Protein AF-A0A533YY51-F1 (afdb_monomer_lite)

Foldseek 3Di:
DAKDKDFADWDFQQADPVGTDIGGQWMWIAGPVRPDIDIHGHDHDHDDPPDDPPNVPDPPPPDDD

pLDDT: mean 86.26, std 12.52, range [47.19, 97.62]

Structure (mmCIF, 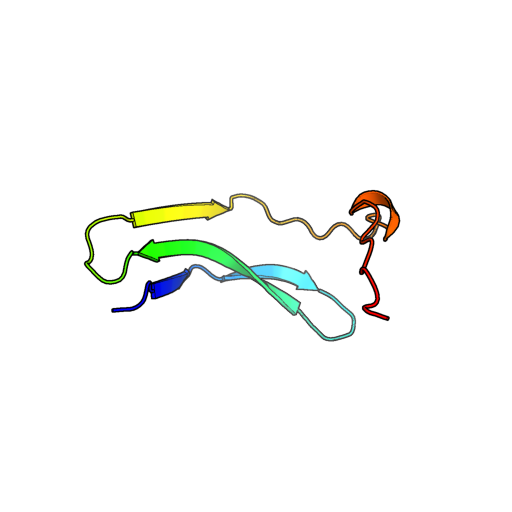N/CA/C/O backbone):
data_AF-A0A533YY51-F1
#
_entry.id   AF-A0A533YY51-F1
#
loop_
_atom_site.group_PDB
_atom_site.id
_atom_site.type_symbol
_atom_site.label_atom_id
_atom_site.label_alt_id
_atom_site.label_comp_id
_atom_site.label_asym_id
_atom_site.label_entity_id
_atom_site.label_seq_id
_atom_site.pdbx_PDB_ins_code
_atom_site.Cartn_x
_atom_site.Cartn_y
_atom_site.Cartn_z
_atom_site.occupancy
_atom_site.B_iso_or_equiv
_atom_site.auth_seq_id
_atom_site.auth_comp_id
_atom_site.auth_asym_id
_atom_site.auth_atom_id
_atom_site.pdbx_PDB_model_num
ATOM 1 N N . MET A 1 1 ? -13.383 12.568 14.725 1.00 78.25 1 MET A N 1
ATOM 2 C CA . MET A 1 1 ? -12.467 11.406 14.777 1.00 78.25 1 MET A CA 1
ATOM 3 C C . MET A 1 1 ? -12.214 10.936 13.357 1.00 78.25 1 MET A C 1
ATOM 5 O O . MET A 1 1 ? -13.155 10.947 12.573 1.00 78.25 1 MET A O 1
ATOM 9 N N . GLN A 1 2 ? -10.971 10.599 13.018 1.00 90.25 2 GLN A N 1
ATOM 10 C CA . GLN A 1 2 ? -10.542 10.293 11.650 1.00 90.25 2 GLN A CA 1
ATOM 11 C C . GLN A 1 2 ? -10.015 8.860 11.580 1.00 90.25 2 GLN A C 1
ATOM 13 O O . GLN A 1 2 ? -9.366 8.408 12.519 1.00 90.25 2 GLN A O 1
ATOM 18 N N . ALA A 1 3 ? -10.300 8.157 10.483 1.00 93.88 3 ALA A N 1
ATOM 19 C CA . ALA A 1 3 ? -9.702 6.853 10.224 1.00 93.88 3 ALA A CA 1
ATOM 20 C C . ALA A 1 3 ? -8.179 6.978 10.054 1.00 93.88 3 ALA A C 1
ATOM 22 O O . ALA A 1 3 ? -7.685 7.976 9.526 1.00 93.88 3 ALA A O 1
ATOM 23 N N . THR A 1 4 ? -7.442 5.958 10.480 1.00 95.38 4 THR A N 1
ATOM 24 C CA . THR A 1 4 ? -5.983 5.902 10.336 1.00 95.38 4 THR A CA 1
ATOM 25 C C . THR A 1 4 ? -5.586 4.810 9.354 1.00 95.38 4 THR A C 1
ATOM 27 O O . THR A 1 4 ? -6.278 3.801 9.219 1.00 95.38 4 THR A O 1
ATOM 30 N N . MET A 1 5 ? -4.471 5.018 8.653 1.00 97.25 5 MET A N 1
ATOM 31 C CA . MET A 1 5 ? -3.868 4.029 7.762 1.00 97.25 5 MET A CA 1
ATOM 32 C C . MET A 1 5 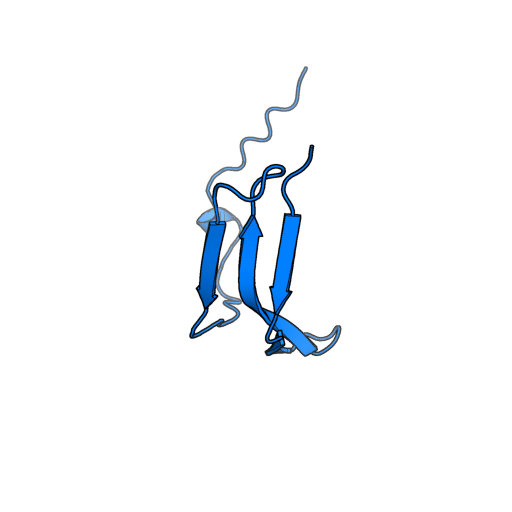? -2.392 3.864 8.105 1.00 97.25 5 MET A C 1
ATOM 34 O O . MET A 1 5 ? -1.667 4.849 8.236 1.00 97.25 5 MET A O 1
ATOM 38 N N . VAL A 1 6 ? -1.946 2.617 8.229 1.00 97.06 6 VAL A N 1
ATOM 39 C CA . VAL A 1 6 ? -0.556 2.254 8.509 1.00 97.06 6 VAL A CA 1
ATOM 40 C C . VAL A 1 6 ? -0.044 1.363 7.386 1.00 97.06 6 VAL A C 1
ATOM 42 O O . VAL A 1 6 ? -0.632 0.322 7.085 1.00 97.06 6 VAL A O 1
ATOM 45 N N . TYR A 1 7 ? 1.077 1.769 6.797 1.00 97.62 7 TYR A N 1
ATOM 46 C CA . TYR A 1 7 ? 1.755 1.073 5.708 1.00 97.62 7 TYR A CA 1
ATOM 47 C C . TYR A 1 7 ? 3.010 0.400 6.252 1.00 97.62 7 TYR A C 1
ATOM 49 O O . TYR A 1 7 ? 3.817 1.031 6.936 1.00 97.62 7 TYR A O 1
ATOM 57 N N . GLN A 1 8 ? 3.162 -0.895 5.999 1.00 97.38 8 GLN A N 1
ATOM 58 C CA . GLN A 1 8 ? 4.208 -1.711 6.606 1.00 97.38 8 GLN A CA 1
ATOM 59 C C . GLN A 1 8 ? 4.827 -2.656 5.582 1.00 97.38 8 GLN A C 1
ATOM 61 O O . GLN A 1 8 ? 4.248 -2.934 4.531 1.00 97.38 8 GLN A O 1
ATOM 66 N N . ASN A 1 9 ? 5.989 -3.201 5.946 1.00 95.75 9 ASN A N 1
ATOM 67 C CA . ASN A 1 9 ? 6.683 -4.239 5.188 1.00 95.75 9 ASN A CA 1
ATOM 68 C C . ASN A 1 9 ? 6.967 -3.815 3.741 1.00 95.75 9 ASN A C 1
ATOM 70 O O . ASN A 1 9 ? 6.624 -4.518 2.794 1.00 95.75 9 ASN A O 1
ATOM 74 N N . TYR A 1 10 ? 7.575 -2.641 3.572 1.00 94.12 10 TYR A N 1
ATOM 75 C CA . TYR A 1 10 ? 7.976 -2.168 2.254 1.00 94.12 10 TYR A CA 1
ATOM 76 C C . TYR A 1 10 ? 8.978 -3.128 1.615 1.00 94.12 10 TYR A C 1
ATOM 78 O O . TYR A 1 10 ? 9.947 -3.552 2.250 1.00 94.12 10 TYR A O 1
ATOM 86 N N . ARG A 1 11 ? 8.750 -3.454 0.344 1.00 92.25 11 ARG A N 1
ATOM 87 C CA . ARG A 1 11 ? 9.656 -4.255 -0.483 1.00 92.25 11 ARG A CA 1
ATOM 88 C C . ARG A 1 11 ? 9.909 -3.556 -1.805 1.00 92.25 11 ARG A C 1
ATOM 90 O O . ARG A 1 11 ? 9.060 -2.808 -2.280 1.00 92.25 11 ARG A O 1
ATOM 97 N N . ALA A 1 12 ? 11.074 -3.807 -2.391 1.00 90.56 12 ALA A N 1
ATOM 98 C CA . ALA A 1 12 ? 11.330 -3.425 -3.770 1.00 90.56 12 ALA A CA 1
ATOM 99 C C . ALA A 1 12 ? 10.453 -4.280 -4.695 1.00 90.56 12 ALA A C 1
ATOM 101 O O . ALA A 1 12 ? 10.435 -5.502 -4.560 1.00 90.56 12 ALA A O 1
ATOM 102 N N . VAL A 1 13 ? 9.732 -3.633 -5.606 1.00 90.75 13 VAL A N 1
ATOM 103 C CA . VAL A 1 13 ? 8.828 -4.288 -6.573 1.00 90.75 13 VAL A CA 1
ATOM 104 C C . VAL A 1 13 ? 9.277 -4.084 -8.017 1.00 90.75 13 VAL A C 1
ATOM 106 O O . VAL A 1 13 ? 8.687 -4.619 -8.943 1.00 90.75 13 VAL A O 1
ATOM 109 N N . GLY A 1 14 ? 10.339 -3.311 -8.221 1.00 85.94 14 GLY A N 1
ATOM 110 C CA . GLY A 1 14 ? 10.915 -3.035 -9.526 1.00 85.94 14 GLY A CA 1
ATOM 111 C C . GLY A 1 14 ? 11.793 -1.795 -9.478 1.00 85.94 14 GLY A C 1
ATOM 112 O O . GLY A 1 14 ? 12.136 -1.285 -8.407 1.00 85.94 14 GLY A O 1
ATOM 113 N N . SER A 1 15 ? 12.139 -1.285 -10.649 1.00 81.25 15 SER A N 1
ATOM 114 C CA . SER A 1 15 ? 12.891 -0.046 -10.801 1.00 81.25 15 SER A CA 1
ATOM 115 C C . SER A 1 15 ? 12.434 0.702 -12.046 1.00 81.25 15 SER A C 1
ATOM 117 O O . SER A 1 15 ? 11.931 0.121 -13.005 1.00 81.25 15 SER A O 1
ATOM 119 N N . THR A 1 16 ? 12.605 2.016 -12.010 1.00 79.38 16 THR A N 1
ATOM 120 C CA . THR A 1 16 ? 12.444 2.910 -13.158 1.00 79.38 16 THR A CA 1
ATOM 121 C C . THR A 1 16 ? 13.742 3.684 -13.374 1.00 79.38 16 THR A C 1
ATOM 123 O O . THR A 1 16 ? 14.662 3.606 -12.555 1.00 79.38 16 THR A O 1
ATOM 126 N N . SER A 1 17 ? 13.812 4.490 -14.434 1.00 79.00 17 SER A N 1
ATOM 127 C CA . SER A 1 17 ? 14.907 5.452 -14.629 1.00 79.00 17 SER A CA 1
ATOM 128 C C . SER A 1 17 ? 15.028 6.473 -13.487 1.00 79.00 17 SER A C 1
ATOM 130 O O . SER A 1 17 ? 16.109 7.011 -13.274 1.00 79.00 17 SER A O 1
ATOM 132 N N . ALA A 1 18 ? 13.954 6.705 -12.722 1.00 80.81 18 ALA A N 1
ATOM 133 C CA . ALA A 1 18 ? 13.945 7.573 -11.545 1.00 80.81 18 ALA A CA 1
ATOM 134 C C . ALA A 1 18 ? 14.366 6.859 -10.242 1.00 80.81 18 ALA A C 1
ATOM 136 O O . ALA A 1 18 ? 14.489 7.509 -9.206 1.00 80.81 18 ALA A O 1
ATOM 137 N N . GLY A 1 19 ? 14.599 5.540 -10.276 1.00 83.25 19 GLY A N 1
ATOM 138 C CA . GLY A 1 19 ? 15.071 4.753 -9.135 1.00 83.25 19 GLY A CA 1
ATOM 139 C C . GLY A 1 19 ? 14.178 3.560 -8.761 1.00 83.25 19 GLY A C 1
ATOM 140 O O . GLY A 1 19 ? 13.243 3.217 -9.495 1.00 83.25 19 GLY A O 1
ATOM 141 N N . PRO A 1 20 ? 14.484 2.886 -7.634 1.00 85.38 20 PRO A N 1
ATOM 142 C CA . PRO A 1 20 ? 13.738 1.724 -7.156 1.00 85.38 20 PRO A CA 1
ATOM 143 C C . PRO A 1 20 ? 12.292 2.070 -6.798 1.00 85.38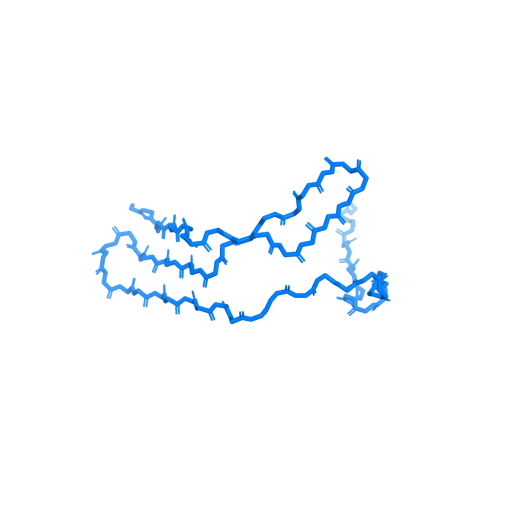 20 PRO A C 1
ATOM 145 O O . PRO A 1 20 ? 12.032 3.052 -6.105 1.00 85.38 20 PRO A O 1
ATOM 148 N N . LEU A 1 21 ? 11.358 1.217 -7.208 1.00 87.56 21 LEU A N 1
ATOM 149 C CA . LEU A 1 21 ? 9.973 1.273 -6.755 1.00 87.56 21 LEU A CA 1
ATOM 150 C C . LEU A 1 21 ? 9.836 0.419 -5.499 1.00 87.56 21 LEU A C 1
ATOM 152 O O . LEU A 1 21 ? 10.144 -0.776 -5.522 1.00 87.56 21 LEU A O 1
ATOM 156 N N . THR A 1 22 ? 9.364 1.021 -4.410 1.00 92.38 22 THR A N 1
ATOM 157 C CA . THR A 1 22 ? 9.051 0.305 -3.172 1.00 92.38 22 THR A CA 1
ATOM 158 C C . THR A 1 22 ? 7.556 0.338 -2.894 1.00 92.38 22 THR A C 1
ATOM 160 O O . THR A 1 22 ? 6.882 1.334 -3.147 1.00 92.38 22 THR A O 1
ATOM 163 N N . TRP A 1 23 ? 7.029 -0.769 -2.378 1.00 94.00 23 TRP A N 1
ATOM 164 C CA . TRP A 1 23 ? 5.603 -0.929 -2.110 1.00 94.00 23 TRP A CA 1
ATOM 165 C C . TRP A 1 23 ? 5.367 -1.625 -0.766 1.00 94.00 23 TRP A C 1
ATOM 167 O O . TRP A 1 23 ? 6.098 -2.570 -0.450 1.00 94.00 23 TRP A O 1
ATOM 177 N N . PRO A 1 24 ? 4.371 -1.205 0.037 1.00 96.31 24 PRO A N 1
ATOM 178 C CA . PRO A 1 24 ? 4.035 -1.882 1.284 1.00 96.31 24 PRO A CA 1
ATOM 179 C C . PRO A 1 24 ? 3.325 -3.210 1.007 1.00 96.31 24 PRO A C 1
ATOM 181 O O . PRO A 1 24 ? 2.298 -3.243 0.331 1.00 96.31 24 PRO A O 1
ATOM 184 N N . THR A 1 25 ? 3.807 -4.314 1.580 1.00 96.25 25 THR A N 1
ATOM 185 C CA . THR A 1 25 ? 3.095 -5.601 1.470 1.00 96.25 25 THR A CA 1
ATOM 186 C C . THR A 1 25 ? 2.000 -5.778 2.514 1.00 96.25 25 THR A C 1
ATOM 188 O O . THR A 1 25 ? 1.258 -6.759 2.473 1.00 96.25 25 THR A O 1
ATOM 191 N N . ARG A 1 26 ? 1.865 -4.832 3.450 1.00 97.19 26 ARG A N 1
ATOM 192 C CA . ARG A 1 26 ? 0.782 -4.818 4.430 1.00 97.19 26 ARG A CA 1
ATOM 193 C C . ARG A 1 26 ? 0.244 -3.410 4.630 1.00 97.19 26 ARG A C 1
ATOM 195 O O . ARG A 1 26 ? 1.002 -2.487 4.927 1.00 97.19 26 ARG A O 1
ATOM 202 N N . VAL A 1 27 ? -1.073 -3.274 4.529 1.00 97.62 27 VAL A N 1
ATOM 203 C CA . VAL A 1 27 ? -1.795 -2.034 4.826 1.00 97.62 27 VAL A CA 1
ATOM 204 C C . VAL A 1 27 ? -2.865 -2.334 5.860 1.00 97.62 27 VAL A C 1
ATOM 206 O O . VAL A 1 27 ? -3.670 -3.246 5.686 1.00 97.62 27 VAL A O 1
ATOM 209 N N . GLN A 1 28 ? -2.867 -1.576 6.949 1.00 97.31 28 GLN A N 1
ATOM 210 C CA . GLN A 1 28 ? -3.899 -1.642 7.976 1.00 97.31 28 GLN A CA 1
ATOM 211 C C . GLN A 1 28 ? -4.654 -0.320 8.001 1.00 97.31 28 GLN A C 1
ATOM 213 O O . GLN A 1 28 ? -4.033 0.728 8.142 1.00 97.31 28 GLN A O 1
ATOM 218 N N . ALA A 1 29 ? -5.978 -0.382 7.910 1.00 97.00 29 ALA A N 1
ATOM 219 C CA . ALA A 1 29 ? -6.856 0.758 8.116 1.00 97.00 29 ALA A CA 1
ATOM 220 C C . ALA A 1 29 ? -7.744 0.514 9.337 1.00 97.00 29 ALA A C 1
ATOM 222 O O . ALA A 1 29 ? -8.240 -0.598 9.533 1.00 97.00 29 ALA A O 1
ATOM 223 N N . GLU A 1 30 ? -7.938 1.545 10.148 1.00 97.31 30 GLU A N 1
ATOM 224 C CA . GLU A 1 30 ? -8.748 1.491 11.364 1.00 97.31 30 GLU A CA 1
ATOM 225 C C . GLU A 1 30 ? -9.677 2.704 11.417 1.00 97.31 30 GLU A C 1
ATOM 227 O O . GLU A 1 30 ? -9.250 3.822 11.111 1.00 97.31 30 GLU A O 1
ATOM 232 N N . ASP A 1 31 ? -10.953 2.496 11.760 1.00 94.88 31 ASP A N 1
ATOM 233 C CA . ASP A 1 31 ? -11.886 3.612 11.931 1.00 94.88 31 ASP A CA 1
ATOM 234 C C . ASP A 1 31 ? -11.450 4.518 13.096 1.00 94.88 31 ASP A C 1
ATOM 236 O O . ASP A 1 31 ? -10.689 4.126 13.978 1.00 94.88 31 ASP A O 1
ATOM 240 N N . GLY A 1 32 ? -11.924 5.765 13.117 1.00 93.44 32 GLY A N 1
ATOM 241 C CA . GLY A 1 32 ? -11.489 6.732 14.130 1.00 93.44 32 GLY A CA 1
ATOM 242 C C . GLY A 1 32 ? -11.912 6.399 15.564 1.00 93.44 32 GLY A C 1
ATOM 243 O O . GLY A 1 32 ? -11.580 7.161 16.464 1.00 93.44 32 GLY A O 1
ATOM 244 N N . LEU A 1 33 ? -12.665 5.315 15.771 1.00 93.00 33 LEU A N 1
ATOM 245 C CA . LEU A 1 33 ? -13.151 4.837 17.065 1.00 93.00 33 LEU A CA 1
ATOM 246 C C . LEU A 1 33 ? -12.492 3.507 17.481 1.00 93.00 33 LEU A C 1
ATOM 248 O O . LEU A 1 33 ? -12.818 2.993 18.549 1.00 93.00 33 LEU A O 1
ATOM 252 N N . GLY A 1 34 ? -11.605 2.942 16.655 1.00 88.81 34 GLY A N 1
ATOM 253 C CA . GLY A 1 34 ? -10.947 1.654 16.885 1.00 88.81 34 GLY A CA 1
ATOM 254 C C . GLY A 1 34 ? -11.862 0.428 16.797 1.00 88.81 34 GLY A C 1
ATOM 255 O O . GLY A 1 34 ? -11.526 -0.641 17.302 1.00 88.81 34 GLY A O 1
ATOM 256 N N . ARG A 1 35 ? -13.052 0.559 16.201 1.00 90.94 35 ARG A N 1
ATOM 257 C CA . ARG A 1 35 ? -14.084 -0.499 16.198 1.00 90.94 35 ARG A CA 1
ATOM 258 C C . ARG A 1 35 ? -14.015 -1.396 14.974 1.00 90.94 35 ARG A C 1
ATOM 260 O O . ARG A 1 35 ? -14.408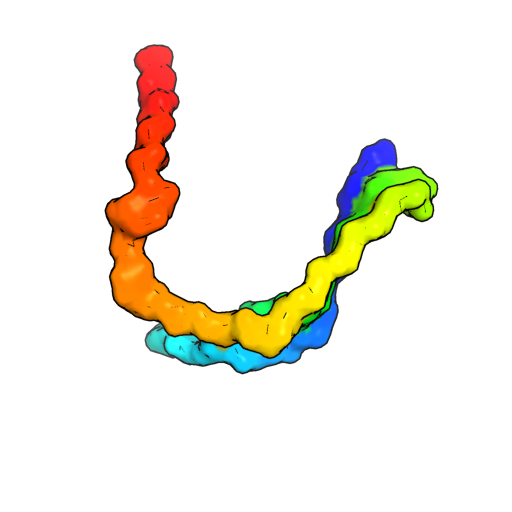 -2.557 15.041 1.00 90.94 35 ARG A O 1
ATOM 267 N N . ALA A 1 36 ? -13.556 -0.849 13.856 1.00 92.19 36 ALA A N 1
ATOM 268 C CA . ALA A 1 36 ? -13.458 -1.560 12.593 1.00 92.19 36 ALA A CA 1
ATOM 269 C C . ALA A 1 36 ? -12.026 -1.508 12.074 1.00 92.19 36 ALA A C 1
ATOM 271 O O . ALA A 1 36 ? -11.401 -0.447 12.058 1.00 92.19 36 ALA A O 1
ATOM 272 N N . LYS A 1 37 ? -11.533 -2.662 11.621 1.00 95.94 37 LYS A N 1
ATOM 273 C CA . LYS A 1 37 ? -10.178 -2.835 11.111 1.00 95.94 37 LYS A CA 1
ATOM 274 C C . LYS A 1 37 ? -10.197 -3.612 9.803 1.00 95.94 37 LYS A C 1
ATOM 276 O O . LYS A 1 37 ? -10.722 -4.721 9.746 1.00 95.94 37 LYS A O 1
ATOM 281 N N . LEU A 1 38 ? -9.564 -3.047 8.782 1.00 96.50 38 LEU A N 1
ATOM 282 C CA . LEU A 1 38 ? -9.253 -3.719 7.526 1.00 96.50 38 LEU A CA 1
ATOM 283 C C . LEU A 1 38 ? -7.747 -3.974 7.472 1.00 96.50 38 LEU A C 1
ATOM 285 O O . LEU A 1 38 ? -6.951 -3.070 7.725 1.00 96.50 38 LEU A O 1
ATOM 289 N N . VAL A 1 39 ? -7.349 -5.199 7.139 1.00 97.19 39 VAL A N 1
ATOM 290 C CA . VAL A 1 39 ? -5.947 -5.546 6.882 1.00 97.19 39 VAL A CA 1
ATOM 291 C C . VAL A 1 39 ? -5.851 -6.129 5.484 1.00 97.19 39 VAL A C 1
ATOM 293 O O . VAL A 1 39 ? -6.477 -7.145 5.196 1.00 97.19 39 VAL A O 1
ATOM 296 N N . LEU A 1 40 ? -5.054 -5.486 4.638 1.00 97.56 40 LEU A N 1
ATOM 297 C CA . LEU A 1 40 ? -4.708 -5.960 3.307 1.00 97.56 40 LEU A CA 1
ATOM 298 C C . LEU A 1 40 ? -3.277 -6.491 3.334 1.00 97.56 40 LEU A C 1
ATOM 300 O O . LEU A 1 40 ? -2.367 -5.808 3.814 1.00 97.56 40 LEU A O 1
ATOM 304 N N . THR A 1 41 ? -3.094 -7.696 2.806 1.00 96.81 41 THR A N 1
ATOM 305 C CA . THR A 1 41 ? -1.785 -8.328 2.634 1.00 96.81 41 THR A CA 1
ATOM 306 C C . THR A 1 41 ? -1.579 -8.584 1.151 1.00 96.81 41 THR A C 1
ATOM 308 O O . THR A 1 41 ? -2.390 -9.257 0.520 1.00 96.81 41 THR A O 1
ATOM 311 N N . PHE A 1 42 ? -0.497 -8.043 0.604 1.00 93.81 42 PHE A N 1
ATOM 312 C CA . PHE A 1 42 ? -0.122 -8.201 -0.795 1.00 93.81 42 PHE A CA 1
ATOM 313 C C . PHE A 1 42 ? 1.028 -9.199 -0.876 1.00 93.81 42 PHE A C 1
ATOM 315 O O . PHE A 1 42 ? 2.060 -9.009 -0.230 1.00 93.81 42 PHE A O 1
ATOM 322 N N . HIS A 1 43 ? 0.831 -10.272 -1.636 1.00 90.94 43 HIS A N 1
ATOM 323 C CA . HIS A 1 43 ? 1.829 -11.330 -1.789 1.00 90.94 43 HIS A CA 1
ATOM 324 C C . HIS A 1 43 ? 2.809 -10.998 -2.911 1.00 90.94 43 HIS A C 1
ATOM 326 O O . HIS A 1 43 ? 4.007 -10.919 -2.654 1.00 90.94 43 HIS A O 1
ATOM 332 N N . ASP A 1 44 ? 2.277 -10.693 -4.095 1.00 87.81 44 ASP A N 1
ATOM 333 C CA . ASP A 1 44 ? 3.053 -10.312 -5.268 1.00 87.81 44 ASP A CA 1
ATOM 334 C C . ASP A 1 44 ? 2.576 -8.965 -5.803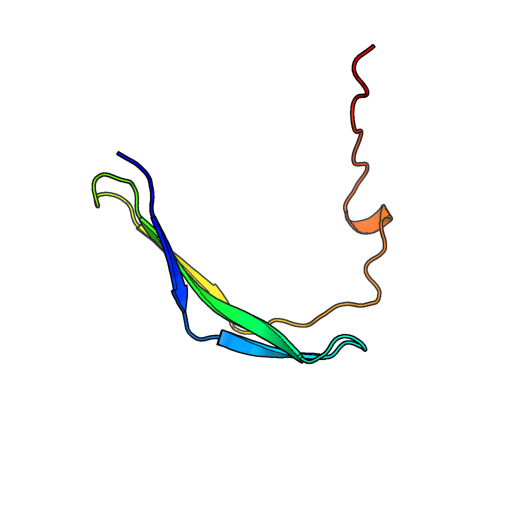 1.00 87.81 44 ASP A C 1
ATOM 336 O O . ASP A 1 44 ? 1.379 -8.711 -5.949 1.00 87.81 44 ASP A O 1
ATOM 340 N N . VAL A 1 45 ? 3.537 -8.090 -6.087 1.00 86.94 45 VAL A N 1
ATOM 341 C CA . VAL A 1 45 ? 3.312 -6.792 -6.719 1.00 86.94 45 VAL A CA 1
ATOM 342 C C . VAL A 1 45 ? 4.247 -6.728 -7.909 1.00 86.94 45 VAL A C 1
ATOM 344 O O . VAL A 1 45 ? 5.465 -6.685 -7.744 1.00 86.94 45 VAL A O 1
ATOM 347 N N . ILE A 1 46 ? 3.664 -6.767 -9.102 1.00 86.62 46 ILE A N 1
ATOM 348 C CA . ILE A 1 46 ? 4.392 -6.863 -10.363 1.00 86.62 46 ILE A CA 1
ATOM 349 C C . ILE A 1 46 ? 4.045 -5.620 -11.183 1.00 86.62 46 ILE A C 1
ATOM 351 O O . ILE A 1 46 ? 2.884 -5.456 -11.565 1.00 86.62 46 ILE A O 1
ATOM 355 N N . PRO A 1 47 ? 5.010 -4.721 -11.443 1.00 83.12 47 PRO A N 1
ATOM 356 C CA . PRO A 1 47 ? 4.806 -3.619 -12.368 1.00 83.12 47 PRO A CA 1
ATOM 357 C C . PRO A 1 47 ? 4.449 -4.166 -13.750 1.00 83.12 47 PRO A C 1
ATOM 359 O O . PRO A 1 47 ? 5.156 -5.024 -14.276 1.00 83.12 47 PRO A O 1
ATOM 362 N N . ASN A 1 48 ? 3.369 -3.658 -14.337 1.00 85.38 48 ASN A N 1
ATOM 363 C CA . ASN A 1 48 ? 2.942 -4.045 -15.674 1.00 85.38 48 ASN A CA 1
ATOM 364 C C . ASN A 1 48 ? 3.109 -2.855 -16.638 1.00 85.38 48 ASN A C 1
ATOM 366 O O . ASN A 1 48 ? 2.272 -1.951 -16.620 1.00 85.38 48 ASN A O 1
ATOM 370 N N . PRO A 1 49 ? 4.179 -2.830 -17.456 1.00 82.50 49 PRO A N 1
ATOM 371 C CA . PRO A 1 49 ? 4.420 -1.751 -18.411 1.00 82.50 49 PRO A CA 1
ATOM 372 C C . PRO A 1 49 ? 3.506 -1.813 -19.645 1.00 82.50 49 PRO A C 1
ATOM 374 O O . PRO A 1 49 ? 3.510 -0.877 -20.437 1.00 82.50 49 PRO A O 1
ATOM 377 N N . GLU A 1 50 ? 2.752 -2.899 -19.825 1.00 88.69 50 GLU A N 1
ATOM 378 C CA . GLU A 1 50 ? 1.856 -3.094 -20.969 1.00 88.69 50 GLU A CA 1
ATOM 379 C C . GLU A 1 50 ? 0.467 -2.491 -20.731 1.00 88.69 50 GLU A C 1
ATOM 381 O O . GLU A 1 50 ? -0.287 -2.326 -21.685 1.00 88.69 50 GLU A O 1
ATOM 386 N N . LEU A 1 51 ? 0.135 -2.130 -19.483 1.00 86.81 51 LEU A N 1
ATOM 387 C CA . LEU A 1 51 ? -1.109 -1.428 -19.172 1.00 86.81 51 LEU A CA 1
ATOM 388 C C . LEU A 1 51 ? -1.123 -0.059 -19.853 1.00 86.81 51 LEU A C 1
ATOM 390 O O . LEU A 1 51 ? -0.325 0.831 -19.547 1.00 86.81 51 LEU A O 1
ATOM 394 N N . THR A 1 52 ? -2.079 0.121 -20.751 1.00 84.56 52 THR A N 1
ATOM 395 C CA . THR A 1 52 ? -2.317 1.363 -21.478 1.00 84.56 52 THR A CA 1
ATOM 396 C C . THR A 1 52 ? -3.395 2.195 -20.791 1.00 84.56 52 THR A C 1
ATOM 398 O O . THR A 1 52 ? -4.114 1.720 -19.915 1.00 84.56 52 THR A O 1
ATOM 401 N N . SER A 1 53 ? -3.558 3.455 -21.205 1.00 82.19 53 SER A N 1
ATOM 402 C CA . SER A 1 53 ? -4.650 4.310 -20.714 1.00 82.19 53 SER A CA 1
ATOM 403 C C . SER A 1 53 ? -6.043 3.719 -20.981 1.00 82.19 53 SER A C 1
ATOM 405 O O . SER A 1 53 ? -6.967 3.993 -20.222 1.00 82.19 53 SER A O 1
ATOM 407 N N . GLN A 1 54 ? -6.193 2.899 -22.026 1.00 85.50 54 GLN A N 1
ATOM 408 C CA . GLN A 1 54 ? -7.468 2.288 -22.412 1.00 85.50 54 GLN A CA 1
ATOM 409 C C . GLN A 1 54 ? -7.902 1.184 -21.438 1.00 85.50 54 GLN A C 1
ATOM 411 O O . GLN A 1 54 ? -9.100 1.008 -21.218 1.00 85.50 54 GLN A O 1
ATOM 416 N N . ASP A 1 55 ? -6.948 0.500 -20.800 1.00 87.94 55 ASP A N 1
ATOM 417 C CA . ASP A 1 55 ? -7.216 -0.592 -19.854 1.00 87.94 55 ASP A CA 1
ATOM 418 C C . ASP A 1 55 ? -7.822 -0.102 -18.527 1.00 87.94 55 ASP A C 1
ATOM 420 O O . ASP A 1 55 ? -8.463 -0.869 -17.810 1.00 87.94 55 ASP A O 1
ATOM 424 N N . TRP A 1 56 ? -7.671 1.188 -18.204 1.00 81.12 56 TRP A N 1
ATOM 425 C CA . TRP A 1 56 ? -8.259 1.808 -17.008 1.00 81.12 56 TRP A CA 1
ATOM 426 C C . TRP A 1 56 ? -9.751 2.142 -17.166 1.00 81.12 56 TRP A C 1
ATOM 428 O O . TRP A 1 56 ? -10.409 2.470 -16.177 1.00 81.12 56 TRP A O 1
ATOM 438 N N . GLY A 1 57 ? -10.290 2.051 -18.389 1.00 77.88 57 GLY A N 1
ATOM 439 C CA . GLY A 1 57 ? -11.626 2.532 -18.748 1.00 77.88 57 GLY A CA 1
ATOM 440 C C . GLY A 1 57 ? -11.656 4.035 -19.061 1.00 77.88 57 GLY A C 1
ATOM 441 O O . GLY A 1 57 ? -10.712 4.767 -18.766 1.00 77.88 57 GLY A O 1
ATOM 442 N N . SER A 1 58 ? -12.739 4.516 -19.691 1.00 69.94 58 SER A N 1
ATOM 443 C CA . SER A 1 58 ? -12.906 5.954 -19.957 1.00 69.94 58 SER A CA 1
ATOM 444 C C . SER A 1 58 ? -12.989 6.700 -18.632 1.00 69.94 58 SER A C 1
ATOM 446 O O . SER A 1 58 ? -13.968 6.563 -17.895 1.00 69.94 58 SER A O 1
ATOM 448 N N . VAL A 1 59 ? -11.979 7.513 -18.324 1.00 65.12 59 VAL A N 1
ATOM 449 C CA . VAL A 1 59 ? -12.152 8.573 -17.338 1.00 65.12 59 VAL A CA 1
ATOM 450 C C . VAL A 1 59 ? -12.911 9.673 -18.068 1.00 65.12 59 VAL A C 1
ATOM 452 O O . VAL A 1 59 ? -12.303 10.592 -18.617 1.00 65.12 59 VAL A O 1
ATOM 455 N N . ASP A 1 60 ? -14.239 9.571 -18.119 1.00 62.28 60 ASP A N 1
ATOM 456 C CA . ASP A 1 60 ? -15.076 10.715 -18.470 1.00 62.28 60 ASP A CA 1
ATOM 457 C C . ASP A 1 60 ? -14.897 11.743 -17.348 1.00 62.28 60 ASP A C 1
ATOM 459 O O . ASP A 1 60 ? -15.668 11.814 -16.390 1.00 62.28 60 ASP A O 1
ATOM 463 N N . VAL A 1 61 ? -13.817 12.524 -17.418 1.00 62.84 61 VAL A N 1
ATOM 464 C CA . VAL A 1 61 ? -13.663 13.724 -16.608 1.00 62.84 61 VAL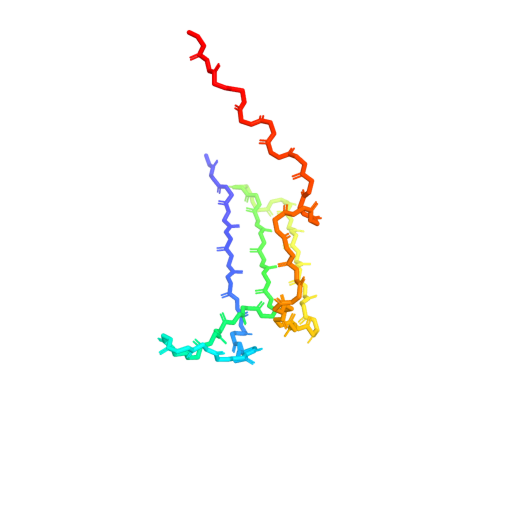 A CA 1
ATOM 465 C C . VAL A 1 61 ? -14.699 14.686 -17.160 1.00 62.84 61 VAL A C 1
ATOM 467 O O . VAL A 1 61 ? -14.444 15.406 -18.123 1.00 62.84 61 VAL A O 1
ATOM 470 N N . GLY A 1 62 ? -15.904 14.634 -16.594 1.00 52.09 62 GLY A N 1
ATOM 471 C CA . GLY A 1 62 ? -16.953 15.607 -16.837 1.00 52.09 62 GLY A CA 1
ATOM 472 C C . GLY A 1 62 ? -16.403 16.994 -16.537 1.00 52.09 62 GLY A C 1
ATOM 473 O O . GLY A 1 62 ? -16.388 17.434 -15.390 1.00 52.09 62 GLY A O 1
ATOM 474 N N . GLY A 1 63 ? -15.905 17.662 -17.576 1.00 47.19 63 GLY A N 1
ATOM 475 C CA . GLY A 1 63 ? -15.593 19.075 -17.547 1.00 47.19 63 GLY A CA 1
ATOM 476 C C . GLY A 1 63 ? -16.888 19.804 -17.244 1.00 47.19 63 GLY A C 1
ATOM 477 O O . GLY A 1 63 ? -17.795 19.839 -18.078 1.00 47.19 63 GLY A O 1
ATOM 478 N N . ASN A 1 64 ? -16.992 20.337 -16.029 1.00 48.84 64 ASN A N 1
ATOM 479 C CA . ASN A 1 64 ? -18.043 21.283 -15.715 1.00 48.84 64 ASN A CA 1
ATOM 480 C C . ASN A 1 64 ? -17.891 22.481 -16.656 1.00 48.84 64 ASN A C 1
ATOM 482 O O . ASN A 1 64 ? -16.862 23.161 -16.660 1.00 48.84 64 ASN A O 1
ATOM 486 N N . ARG A 1 65 ? -18.931 22.649 -17.475 1.00 51.31 65 ARG A N 1
ATOM 487 C CA . ARG A 1 65 ? -19.349 23.914 -18.074 1.00 51.31 65 ARG A CA 1
ATOM 488 C C . ARG A 1 65 ? -19.466 25.011 -17.022 1.00 51.31 65 ARG A C 1
ATOM 490 O O . ARG A 1 65 ? -19.837 24.679 -15.873 1.00 51.31 65 ARG A O 1
#

Sequence (65 aa):
MQATMVYQNYRAVGSTSAGPLTWPTRVQAEDGLGRAKLVLTFHDVIPNPELTSQDWGSVDVGGNR

Secondary structure (DSSP, 8-state):
---EEEEEEEEEEEEETTEEEEEEEEEEEE-TTS--EEEEE-S-----TT--GGGG---------

Radius of gyration: 16.9 Å; chains: 1; bounding box: 34×35×40 Å